Protein A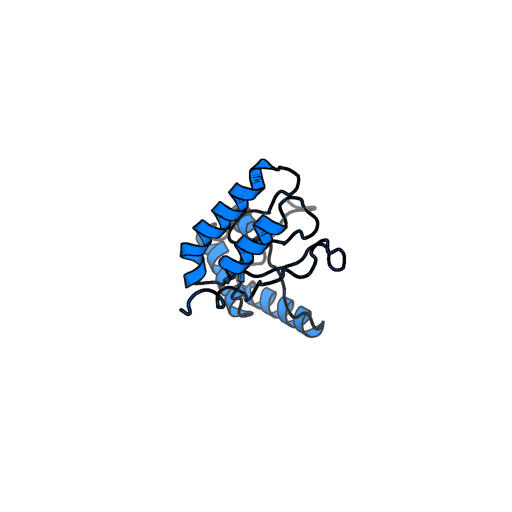F-A0A445GSN3-F1 (afdb_monomer)

Organism: Glycine soja (NCBI:txid3848)

Structure (mmCIF, N/CA/C/O backbone):
data_AF-A0A445GSN3-F1
#
_entry.id   AF-A0A445GSN3-F1
#
loop_
_atom_site.group_PDB
_atom_site.id
_atom_site.type_symbol
_atom_site.label_atom_id
_atom_site.label_alt_id
_atom_site.label_comp_id
_atom_site.label_asym_id
_atom_site.label_entity_id
_atom_site.label_seq_id
_atom_site.pdbx_PDB_ins_code
_atom_site.Cartn_x
_atom_site.Cartn_y
_atom_site.Cartn_z
_atom_site.occupancy
_atom_site.B_iso_or_equiv
_atom_site.auth_seq_id
_atom_site.auth_comp_id
_atom_site.auth_asym_id
_atom_site.auth_atom_id
_atom_site.pdbx_PDB_model_num
ATOM 1 N N . MET A 1 1 ? -11.487 26.572 13.830 1.00 48.81 1 MET A N 1
ATOM 2 C CA . MET A 1 1 ? -11.106 25.705 12.693 1.00 48.81 1 MET A CA 1
ATOM 3 C C . MET A 1 1 ? -12.315 25.414 11.793 1.00 48.81 1 MET A C 1
ATOM 5 O O . MET A 1 1 ? -12.410 24.350 11.204 1.00 48.81 1 MET A O 1
ATOM 9 N N . GLU A 1 2 ? -13.226 26.377 11.615 1.00 53.19 2 GLU A N 1
ATOM 10 C CA . GLU A 1 2 ? -14.507 26.150 10.936 1.00 53.19 2 GLU A CA 1
ATOM 11 C C . GLU A 1 2 ? -14.676 27.143 9.786 1.00 53.19 2 GLU A C 1
ATOM 13 O O . GLU A 1 2 ? -15.074 28.288 9.984 1.00 53.19 2 GLU A O 1
ATOM 18 N N . LYS A 1 3 ? -14.288 26.687 8.590 1.00 52.72 3 LYS A N 1
ATOM 19 C CA . LYS A 1 3 ? -14.899 27.049 7.296 1.00 52.72 3 LYS A CA 1
ATOM 20 C C . LYS A 1 3 ? -14.446 26.088 6.182 1.00 52.72 3 LYS A C 1
ATOM 22 O O . LYS A 1 3 ? -15.218 25.839 5.272 1.00 52.72 3 LYS A O 1
ATOM 27 N N . TYR A 1 4 ? -13.241 25.512 6.310 1.00 60.66 4 TYR A N 1
ATOM 28 C CA . TYR A 1 4 ? -12.662 24.463 5.443 1.00 60.66 4 TYR A CA 1
ATOM 29 C C . TYR A 1 4 ? -11.687 23.553 6.231 1.00 60.66 4 TYR A C 1
ATOM 31 O O . TYR A 1 4 ? -10.563 23.308 5.801 1.00 60.66 4 TYR A O 1
ATOM 39 N N . GLY A 1 5 ? -12.049 23.165 7.459 1.00 69.50 5 GLY A N 1
ATOM 40 C CA . GLY A 1 5 ? -11.166 22.396 8.346 1.00 69.50 5 GLY A CA 1
ATOM 41 C C . GLY A 1 5 ? -11.095 20.911 7.982 1.00 69.50 5 GLY A C 1
ATOM 42 O O . GLY A 1 5 ? -12.055 20.356 7.456 1.00 69.50 5 GLY A O 1
ATOM 43 N N . ILE A 1 6 ? -9.967 20.268 8.294 1.00 74.25 6 ILE A N 1
ATOM 44 C CA . ILE A 1 6 ? -9.856 18.804 8.315 1.00 74.25 6 ILE A CA 1
ATOM 45 C C . ILE A 1 6 ? -10.613 18.312 9.551 1.00 74.25 6 ILE A C 1
ATOM 47 O O . ILE A 1 6 ? -10.323 18.754 10.663 1.00 74.25 6 ILE A O 1
ATOM 51 N N . SER A 1 7 ? -11.576 17.415 9.353 1.00 77.88 7 SER A N 1
ATOM 52 C CA . SER A 1 7 ? -12.301 16.737 10.427 1.00 77.88 7 SER A CA 1
ATOM 53 C C . SER A 1 7 ? -12.044 15.238 10.376 1.00 77.88 7 SER A C 1
ATOM 55 O O . SER A 1 7 ? -11.705 14.682 9.333 1.00 77.88 7 SER A O 1
ATOM 57 N N . VAL A 1 8 ? -12.251 14.582 11.507 1.00 86.81 8 VAL A N 1
ATOM 58 C CA . VAL A 1 8 ? -12.154 13.131 11.651 1.00 86.81 8 VAL A CA 1
ATOM 59 C C . VAL A 1 8 ? -13.540 12.556 11.894 1.00 86.81 8 VAL A C 1
ATOM 61 O O . VAL A 1 8 ? -14.397 13.216 12.482 1.00 86.81 8 VAL A O 1
ATOM 64 N N . ILE A 1 9 ? -13.763 11.340 11.407 1.00 90.12 9 ILE A N 1
ATOM 65 C CA . ILE A 1 9 ? -14.966 10.570 11.720 1.00 90.12 9 ILE A CA 1
ATOM 66 C C . ILE A 1 9 ? -14.976 10.317 13.231 1.00 90.12 9 ILE A C 1
ATOM 68 O O . ILE A 1 9 ? -13.924 10.051 13.817 1.00 90.12 9 ILE A O 1
ATOM 72 N N . ASP A 1 10 ? -16.148 10.413 13.859 1.00 89.62 10 ASP A N 1
ATOM 73 C CA . ASP A 1 10 ? -16.312 10.003 15.255 1.00 89.62 10 ASP A CA 1
ATOM 74 C C . ASP A 1 10 ? -15.742 8.580 15.424 1.00 89.62 10 ASP A C 1
ATOM 76 O O . ASP A 1 10 ? -16.173 7.682 14.696 1.00 89.62 10 ASP A O 1
ATOM 80 N N . PRO A 1 11 ? -14.785 8.341 16.342 1.00 89.25 11 PRO A N 1
ATOM 81 C CA . PRO A 1 11 ? -14.188 7.024 16.529 1.00 89.25 11 PRO A CA 1
ATOM 82 C C . PRO A 1 11 ? -15.194 5.880 16.716 1.00 89.25 11 PRO A C 1
ATOM 84 O O . PRO A 1 11 ? -14.899 4.752 16.332 1.00 89.25 11 PRO A O 1
ATOM 87 N N . ALA A 1 12 ? -16.388 6.156 17.255 1.00 91.06 12 ALA A N 1
ATOM 88 C CA . ALA A 1 12 ? -17.454 5.164 17.410 1.00 91.06 12 ALA A CA 1
ATOM 89 C C . ALA A 1 12 ? -18.164 4.786 16.090 1.00 91.06 12 ALA A C 1
ATOM 91 O O . ALA A 1 12 ? -18.954 3.847 16.068 1.00 91.06 12 ALA A O 1
ATOM 92 N N . LYS A 1 13 ? -17.911 5.525 15.004 1.00 94.56 13 LYS A N 1
ATOM 93 C CA . LYS A 1 13 ? -18.561 5.404 13.690 1.00 94.56 13 LYS A CA 1
ATOM 94 C C . LYS A 1 13 ? -17.626 4.975 12.561 1.00 94.56 13 LYS A C 1
ATOM 96 O O . LYS A 1 13 ? -18.056 4.901 11.416 1.00 94.56 13 LYS A O 1
ATOM 101 N N . ILE A 1 14 ? -16.361 4.684 12.863 1.00 93.00 14 ILE A N 1
ATOM 102 C CA . ILE A 1 14 ? -15.368 4.285 11.853 1.00 93.00 14 ILE A CA 1
ATOM 103 C C . ILE A 1 14 ? -15.786 2.984 11.147 1.00 93.00 14 ILE A C 1
ATOM 105 O O . ILE A 1 14 ? -15.637 2.887 9.932 1.00 93.00 14 ILE A O 1
ATOM 109 N N . SER A 1 15 ? -16.334 2.022 11.895 1.00 93.88 15 SER A N 1
ATOM 110 C CA . SER A 1 15 ? -16.808 0.741 11.353 1.00 93.88 15 SER A CA 1
ATOM 111 C C . SER A 1 15 ? -17.932 0.951 10.330 1.00 93.88 15 SER A C 1
ATOM 113 O O . SER A 1 15 ? -17.762 0.621 9.158 1.00 93.88 15 SER A O 1
ATOM 115 N N . ASP A 1 16 ? -19.009 1.640 10.745 1.00 95.44 16 ASP A N 1
ATOM 116 C CA . ASP A 1 16 ? -20.138 2.019 9.879 1.00 95.44 16 ASP A CA 1
ATOM 117 C C . ASP A 1 16 ? -19.642 2.724 8.602 1.00 95.44 16 ASP A C 1
ATOM 119 O O . ASP A 1 16 ? -20.065 2.407 7.493 1.00 95.44 16 ASP A O 1
ATOM 123 N N . PHE A 1 17 ? -18.691 3.656 8.748 1.00 94.88 17 PHE A N 1
ATOM 124 C CA . PHE A 1 17 ? -18.125 4.393 7.621 1.00 94.88 17 PHE A CA 1
ATOM 125 C C . PHE A 1 17 ? -17.411 3.490 6.607 1.00 94.88 17 PHE A C 1
ATOM 127 O O . PHE A 1 17 ? -17.642 3.634 5.404 1.00 94.88 17 PHE A O 1
ATOM 134 N N . TYR A 1 18 ? -16.525 2.593 7.056 1.00 94.56 18 TYR A N 1
ATOM 135 C CA . TYR A 1 18 ? -15.796 1.717 6.136 1.00 94.56 18 TYR A CA 1
ATOM 136 C C . TYR A 1 18 ? -16.715 0.702 5.465 1.00 94.56 18 TYR A C 1
ATOM 138 O O . TYR A 1 18 ? -16.552 0.439 4.271 1.00 94.56 18 TYR A O 1
ATOM 146 N N . ASP A 1 19 ? -17.700 0.178 6.190 1.00 94.25 19 ASP A N 1
ATOM 147 C CA . ASP A 1 19 ? -18.664 -0.766 5.637 1.00 94.25 19 ASP A CA 1
ATOM 148 C C . ASP A 1 19 ? -19.562 -0.117 4.586 1.00 94.25 19 ASP A C 1
ATOM 150 O O . ASP A 1 19 ? -19.728 -0.686 3.502 1.00 94.25 19 ASP A O 1
ATOM 154 N N . ASP A 1 20 ? -20.059 1.095 4.838 1.00 95.62 20 ASP A N 1
ATOM 155 C CA . ASP A 1 20 ? -20.826 1.863 3.855 1.00 95.62 20 ASP A CA 1
ATOM 156 C C . ASP A 1 20 ? -19.970 2.198 2.624 1.00 95.62 20 ASP A C 1
ATOM 158 O O . ASP A 1 20 ? -20.394 1.979 1.482 1.00 95.62 20 ASP A O 1
ATOM 162 N N . LEU A 1 21 ? -18.737 2.676 2.837 1.00 95.12 21 LEU A N 1
ATOM 163 C CA . LEU A 1 21 ? -17.811 3.031 1.762 1.00 95.12 21 LEU A CA 1
ATOM 164 C C . LEU A 1 21 ? -17.485 1.820 0.882 1.00 95.12 21 LEU A C 1
ATOM 166 O O . LEU A 1 21 ? -17.642 1.881 -0.338 1.00 95.12 21 LEU A O 1
ATOM 170 N N . HIS A 1 22 ? -17.043 0.709 1.471 1.00 94.56 22 HIS A N 1
ATOM 171 C CA . HIS A 1 22 ? -16.683 -0.479 0.704 1.00 94.56 22 HIS A CA 1
ATOM 172 C C . HIS A 1 22 ? -17.902 -1.139 0.057 1.00 94.56 22 HIS A C 1
ATOM 174 O O . HIS A 1 22 ? -17.791 -1.602 -1.077 1.00 94.56 22 HIS A O 1
ATOM 180 N N . SER A 1 23 ? -19.069 -1.146 0.710 1.00 94.31 23 SER A N 1
ATOM 181 C CA . SER A 1 23 ? -20.308 -1.661 0.106 1.00 94.31 23 SER A CA 1
ATOM 182 C C . SER A 1 23 ? -20.709 -0.852 -1.125 1.00 94.31 23 SER A C 1
ATOM 184 O O . SER A 1 23 ? -21.060 -1.426 -2.159 1.00 94.31 23 SER A O 1
ATOM 186 N N . TYR A 1 24 ? -20.585 0.475 -1.058 1.00 96.38 24 TYR A N 1
ATOM 187 C CA . TYR A 1 24 ? -20.795 1.335 -2.214 1.00 96.38 24 TYR A CA 1
ATOM 188 C C . TYR A 1 24 ? -19.803 1.025 -3.341 1.00 96.38 24 TYR A C 1
ATOM 190 O O . TYR A 1 24 ? -20.231 0.812 -4.474 1.00 96.38 24 TYR A O 1
ATOM 198 N N . LEU A 1 25 ? -18.501 0.938 -3.059 1.00 95.69 25 LEU A N 1
ATOM 199 C CA . LEU A 1 25 ? -17.488 0.664 -4.088 1.00 95.69 25 LEU A CA 1
ATOM 200 C C . LEU A 1 25 ? -17.711 -0.705 -4.754 1.00 95.69 25 LEU A C 1
ATOM 202 O O . LEU A 1 25 ? -17.663 -0.807 -5.980 1.00 95.69 25 LEU A O 1
ATOM 206 N N . VAL A 1 26 ? -18.072 -1.726 -3.972 1.00 93.81 26 VAL A N 1
ATOM 207 C CA . VAL A 1 26 ? -18.470 -3.043 -4.495 1.00 93.81 26 VAL A CA 1
ATOM 208 C C . VAL A 1 26 ? -19.700 -2.929 -5.399 1.00 93.81 26 VAL A C 1
ATOM 210 O O . VAL A 1 26 ? -19.709 -3.512 -6.481 1.00 93.81 26 VAL A O 1
ATOM 213 N N . SER A 1 27 ? -20.712 -2.135 -5.026 1.00 96.81 27 SER A N 1
ATOM 214 C CA . SER A 1 27 ? -21.899 -1.905 -5.872 1.00 96.81 27 SER A CA 1
ATOM 215 C C . SER A 1 27 ? -21.571 -1.262 -7.227 1.00 96.81 27 SER A C 1
ATOM 217 O O . SER A 1 27 ? -22.327 -1.416 -8.184 1.00 96.81 27 SER A O 1
ATOM 219 N N . GLN A 1 28 ? -20.438 -0.559 -7.314 1.00 97.94 28 GLN A N 1
ATOM 220 C CA . GLN A 1 28 ? -19.924 0.045 -8.543 1.00 97.94 28 GLN A CA 1
ATOM 221 C C . GLN A 1 28 ? -18.964 -0.883 -9.312 1.00 97.94 28 GLN A C 1
ATOM 223 O O . GLN A 1 28 ? -18.358 -0.448 -10.289 1.00 97.94 28 GLN A O 1
ATOM 228 N N . ASN A 1 29 ? -18.839 -2.155 -8.912 1.00 96.31 29 ASN A N 1
ATOM 229 C CA . ASN A 1 29 ? -17.902 -3.140 -9.468 1.00 96.31 29 ASN A CA 1
ATOM 230 C C . ASN A 1 29 ? -16.426 -2.720 -9.341 1.00 96.31 29 ASN A C 1
ATOM 232 O O . ASN A 1 29 ? -15.632 -2.927 -10.258 1.00 96.31 29 ASN A O 1
ATOM 236 N N . ILE A 1 30 ? -16.052 -2.096 -8.220 1.00 94.44 30 ILE A N 1
ATOM 237 C CA . ILE A 1 30 ? -14.654 -1.766 -7.919 1.00 94.44 30 ILE A CA 1
ATOM 238 C C . ILE A 1 30 ? -14.016 -2.931 -7.160 1.00 94.44 30 ILE A C 1
ATOM 240 O O . ILE A 1 30 ? -14.425 -3.252 -6.046 1.00 94.44 30 ILE A O 1
ATOM 244 N N . ASP A 1 31 ? -12.976 -3.525 -7.747 1.00 89.75 31 ASP A N 1
ATOM 245 C CA . ASP A 1 31 ? -12.296 -4.697 -7.179 1.00 89.75 31 ASP A CA 1
ATOM 246 C C . ASP A 1 31 ? -11.216 -4.350 -6.146 1.00 89.75 31 ASP A C 1
ATOM 248 O O . ASP A 1 31 ? -10.886 -5.165 -5.283 1.00 89.75 31 ASP A O 1
ATOM 252 N N . ARG A 1 32 ? -10.587 -3.173 -6.269 1.00 88.31 32 ARG A N 1
ATOM 253 C CA . ARG A 1 32 ? -9.444 -2.767 -5.436 1.00 88.31 32 ARG A CA 1
ATOM 254 C C . ARG A 1 32 ? -9.462 -1.277 -5.144 1.00 88.31 32 ARG A C 1
ATOM 256 O O . ARG A 1 32 ? -9.771 -0.464 -6.011 1.00 88.31 32 ARG A O 1
ATOM 263 N N . VAL A 1 33 ? -9.050 -0.934 -3.928 1.00 91.25 33 VAL A N 1
ATOM 264 C CA . VAL A 1 33 ? -8.964 0.439 -3.427 1.00 91.25 33 VAL A CA 1
ATOM 265 C C . VAL A 1 33 ? -7.586 0.637 -2.812 1.00 91.25 33 VAL A C 1
ATOM 267 O O . VAL A 1 33 ? -7.071 -0.250 -2.134 1.00 91.25 33 VAL A O 1
ATOM 270 N N . LYS A 1 34 ? -6.985 1.804 -3.047 1.00 91.31 34 LYS A N 1
ATOM 271 C CA . LYS A 1 34 ? -5.769 2.242 -2.361 1.00 91.31 34 LYS A CA 1
ATOM 272 C C . LYS A 1 34 ? -6.158 3.265 -1.296 1.00 91.31 34 LYS A C 1
ATOM 274 O O . LYS A 1 34 ? -6.820 4.249 -1.616 1.00 91.31 34 LYS A O 1
ATOM 279 N N . VAL A 1 35 ? -5.749 3.029 -0.050 1.00 90.75 35 VAL A N 1
ATOM 280 C CA . VAL A 1 35 ? -5.989 3.946 1.075 1.00 90.75 35 VAL A CA 1
ATOM 281 C C . VAL A 1 35 ? -4.715 4.742 1.345 1.00 90.75 35 VAL A C 1
ATOM 283 O O . VAL A 1 35 ? -3.759 4.228 1.928 1.00 90.75 35 VAL A O 1
ATOM 286 N N . ASP A 1 36 ? -4.695 5.991 0.887 1.00 90.31 36 ASP A N 1
ATOM 287 C CA . ASP A 1 36 ? -3.561 6.906 1.029 1.00 90.31 36 ASP A CA 1
ATOM 288 C C . ASP A 1 36 ? -3.682 7.812 2.270 1.00 90.31 36 ASP A C 1
ATOM 290 O O . ASP A 1 36 ? -4.750 7.971 2.856 1.00 90.31 36 ASP A O 1
ATOM 294 N N . VAL A 1 37 ? -2.562 8.438 2.651 1.00 87.00 37 VAL A N 1
ATOM 295 C CA . VAL A 1 37 ? -2.489 9.512 3.666 1.00 87.00 37 VAL A CA 1
ATOM 296 C C . VAL A 1 37 ? -2.954 9.093 5.075 1.00 87.00 37 VAL A C 1
ATOM 298 O O . VAL A 1 37 ? -3.418 9.906 5.869 1.00 87.00 37 VAL A O 1
ATOM 301 N N . GLN A 1 38 ? -2.777 7.823 5.443 1.00 88.00 38 GLN A N 1
ATOM 302 C CA . GLN A 1 38 ? -3.141 7.327 6.782 1.00 88.00 38 GLN A CA 1
ATOM 303 C C . GLN A 1 38 ? -2.331 7.992 7.915 1.00 88.00 38 GLN A C 1
ATOM 305 O O . GLN A 1 38 ? -2.788 8.070 9.055 1.00 88.00 38 GLN A O 1
ATOM 310 N N . ASN A 1 39 ? -1.157 8.551 7.602 1.00 86.75 39 ASN A N 1
ATOM 311 C CA . ASN A 1 39 ? -0.317 9.290 8.549 1.00 86.75 39 ASN A CA 1
ATOM 312 C C . ASN A 1 39 ? -0.966 10.584 9.080 1.00 86.75 39 ASN A C 1
ATOM 314 O O . ASN A 1 39 ? -0.563 11.078 10.134 1.00 86.75 39 ASN A O 1
ATOM 318 N N . ILE A 1 40 ? -1.992 11.126 8.409 1.00 88.38 40 ILE A N 1
ATOM 319 C CA . ILE A 1 40 ? -2.695 12.333 8.872 1.00 88.38 40 ILE A CA 1
ATOM 320 C C . ILE A 1 40 ? -3.364 12.143 10.234 1.00 88.38 40 ILE A C 1
ATOM 322 O O . ILE A 1 40 ? -3.516 13.116 10.974 1.00 88.38 40 ILE A O 1
ATOM 326 N N . LEU A 1 41 ? -3.703 10.902 10.601 1.00 88.75 41 LEU A N 1
ATOM 327 C CA . LEU A 1 41 ? -4.303 10.572 11.893 1.00 88.75 41 LEU A CA 1
ATOM 328 C C . LEU A 1 41 ? -3.440 11.052 13.063 1.00 88.75 41 LEU A C 1
ATOM 330 O O . LEU A 1 41 ? -3.977 11.522 14.065 1.00 88.75 41 LEU A O 1
ATOM 334 N N . GLU A 1 42 ? -2.112 11.039 12.917 1.00 84.81 42 GLU A N 1
ATOM 335 C CA . GLU A 1 42 ? -1.208 11.552 13.947 1.00 84.81 42 GLU A CA 1
ATOM 336 C C . GLU A 1 42 ? -1.469 13.032 14.249 1.00 84.81 42 GLU A C 1
ATOM 338 O O . GLU A 1 42 ? -1.499 13.433 15.414 1.00 84.81 42 GLU A O 1
ATOM 343 N N . THR A 1 43 ? -1.734 13.824 13.207 1.00 85.94 43 THR A N 1
ATOM 344 C CA . THR A 1 43 ? -1.912 15.281 13.294 1.00 85.94 43 THR A CA 1
ATOM 345 C C . THR A 1 43 ? -3.254 15.707 13.884 1.00 85.94 43 THR A C 1
ATOM 347 O O . THR A 1 43 ? -3.343 16.785 14.470 1.00 85.94 43 THR A O 1
ATOM 350 N N . ILE A 1 44 ? -4.283 14.862 13.777 1.00 87.81 44 ILE A N 1
ATOM 351 C CA . ILE A 1 44 ? -5.662 15.184 14.186 1.00 87.81 44 ILE A CA 1
ATOM 352 C C . ILE A 1 44 ? -6.117 14.418 15.435 1.00 87.81 44 ILE A C 1
ATOM 354 O O . ILE A 1 44 ? -7.262 14.534 15.856 1.00 87.81 44 ILE A O 1
ATOM 358 N N . SER A 1 45 ? -5.219 13.651 16.055 1.00 88.94 45 SER A N 1
ATOM 359 C CA . SER A 1 45 ? -5.536 12.768 17.187 1.00 88.94 45 SER A CA 1
ATOM 360 C C . SER A 1 45 ? -5.715 13.460 18.545 1.00 88.94 45 SER A C 1
ATOM 362 O O . SER A 1 45 ? -6.092 12.814 19.531 1.00 88.94 45 SER A O 1
ATOM 364 N N . SER A 1 46 ? -5.435 14.764 18.629 1.00 86.19 46 SER A N 1
ATOM 365 C CA . SER A 1 46 ? -5.574 15.524 19.874 1.00 86.19 46 SER A CA 1
ATOM 366 C C . SER A 1 46 ? -7.03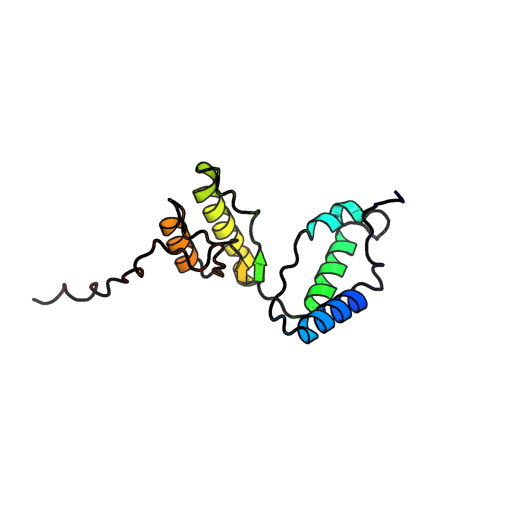7 15.556 20.327 1.00 86.19 46 SER A C 1
ATOM 368 O O . SER A 1 46 ? -7.919 15.933 19.564 1.00 86.19 46 SER A O 1
ATOM 370 N N . GLY A 1 47 ? -7.298 15.146 21.572 1.00 85.19 47 GLY A N 1
ATOM 371 C CA . GLY A 1 47 ? -8.656 15.043 22.123 1.00 85.19 47 GLY A CA 1
ATOM 372 C C . GLY A 1 47 ? -9.395 13.735 21.804 1.00 85.19 47 GLY A C 1
ATOM 373 O O . GLY A 1 47 ? -10.506 13.552 22.286 1.00 85.19 47 GLY A O 1
ATOM 374 N N . LEU A 1 48 ? -8.775 12.805 21.065 1.00 86.56 48 LEU A N 1
ATOM 375 C CA . LEU A 1 48 ? -9.378 11.530 20.632 1.00 86.56 48 LEU A CA 1
ATOM 376 C C . LEU A 1 48 ? -8.627 10.299 21.166 1.00 86.56 48 LEU A C 1
ATOM 378 O O . LEU A 1 48 ? -8.523 9.275 20.500 1.00 86.56 48 LEU A O 1
ATOM 382 N N . GLY A 1 49 ? -8.029 10.413 22.355 1.00 86.38 49 GLY A N 1
ATOM 383 C CA . GLY A 1 49 ? -7.180 9.359 22.930 1.00 86.38 49 GLY A CA 1
ATOM 384 C C . GLY A 1 49 ? -5.735 9.352 22.409 1.00 86.38 49 GLY A C 1
ATOM 385 O O . GLY A 1 49 ? -4.928 8.532 22.842 1.00 86.38 49 GLY A O 1
ATOM 386 N N . GLY A 1 50 ? -5.377 10.298 21.534 1.00 89.12 50 GLY A N 1
ATOM 387 C CA . GLY A 1 50 ? -4.028 10.449 20.993 1.00 89.12 50 GLY A CA 1
ATOM 388 C C . GLY A 1 50 ? -3.709 9.473 19.859 1.00 89.12 50 GLY A C 1
ATOM 389 O O . GLY A 1 50 ? -4.477 8.563 19.545 1.00 89.12 50 GLY A O 1
ATOM 390 N N . ARG A 1 51 ? -2.550 9.683 19.222 1.00 89.25 51 ARG A N 1
ATOM 391 C CA . ARG A 1 51 ? -2.187 9.027 17.952 1.00 89.25 51 ARG A CA 1
ATOM 392 C C . ARG A 1 51 ? -2.268 7.503 17.987 1.00 89.25 51 ARG A C 1
ATOM 394 O O . ARG A 1 51 ? -2.721 6.896 17.032 1.00 89.25 51 ARG A O 1
ATOM 401 N N . VAL A 1 52 ? -1.860 6.882 19.094 1.00 90.19 52 VAL A N 1
ATOM 402 C CA . VAL A 1 52 ? -1.774 5.417 19.184 1.00 90.19 52 VAL A CA 1
ATOM 403 C C . VAL A 1 52 ? -3.164 4.789 19.157 1.00 90.19 52 VAL A C 1
ATOM 405 O O . VAL A 1 52 ? -3.390 3.842 18.410 1.00 90.19 52 VAL A O 1
ATOM 408 N N . ILE A 1 53 ? -4.094 5.322 19.952 1.00 90.25 53 ILE A N 1
ATOM 409 C CA . ILE A 1 53 ? -5.452 4.779 20.058 1.00 90.25 53 ILE A CA 1
ATOM 410 C C . ILE A 1 53 ? -6.209 5.018 18.755 1.00 90.25 53 ILE A C 1
ATOM 412 O O . ILE A 1 53 ? -6.796 4.085 18.210 1.00 90.25 53 ILE A O 1
ATOM 416 N N . LEU A 1 54 ? -6.138 6.242 18.222 1.00 91.31 54 LEU A N 1
ATOM 417 C CA . LEU A 1 54 ? -6.865 6.600 17.011 1.00 91.31 54 LEU A CA 1
ATOM 418 C C . LEU A 1 54 ? -6.375 5.805 15.794 1.00 91.31 54 LEU A C 1
ATOM 420 O O . LEU A 1 54 ? -7.187 5.190 15.110 1.00 91.31 54 LEU A O 1
ATOM 424 N N . THR A 1 55 ? -5.060 5.750 15.557 1.00 91.62 55 THR A N 1
ATOM 425 C CA . THR A 1 55 ? -4.495 4.976 14.440 1.00 91.62 55 THR A CA 1
ATOM 426 C C . THR A 1 55 ? -4.819 3.493 14.572 1.00 91.62 55 THR A C 1
ATOM 428 O O . THR A 1 55 ? -5.190 2.866 13.585 1.00 91.62 55 THR A O 1
ATOM 431 N N . ARG A 1 56 ? -4.748 2.932 15.787 1.00 91.19 56 ARG A N 1
ATOM 432 C CA . ARG A 1 56 ? -5.125 1.535 16.019 1.00 91.19 56 ARG A CA 1
ATOM 433 C C . ARG A 1 56 ? -6.582 1.278 15.637 1.00 91.19 56 ARG A C 1
ATOM 435 O O . ARG A 1 56 ? -6.833 0.314 14.929 1.00 91.19 56 ARG A O 1
ATOM 442 N N . HIS A 1 57 ? -7.518 2.116 16.080 1.00 91.31 57 HIS A N 1
ATOM 443 C CA . HIS A 1 57 ? -8.935 1.941 15.751 1.00 91.31 57 HIS A CA 1
ATOM 444 C C . HIS A 1 57 ? -9.173 2.024 14.239 1.00 91.31 57 HIS A C 1
ATOM 446 O O . HIS A 1 57 ? -9.795 1.132 13.675 1.00 91.31 57 HIS A O 1
ATOM 452 N N . PHE A 1 58 ? -8.623 3.038 13.563 1.00 92.62 58 PHE A N 1
ATOM 453 C CA . PHE A 1 58 ? -8.756 3.159 12.108 1.00 92.62 58 PHE A CA 1
ATOM 454 C C . PHE A 1 58 ? -8.180 1.956 11.355 1.00 92.62 58 PHE A C 1
ATOM 456 O O . PHE A 1 58 ? -8.813 1.487 10.413 1.00 92.62 58 PHE A O 1
ATOM 463 N N . GLN A 1 59 ? -7.015 1.454 11.774 1.00 90.62 59 GLN A N 1
ATOM 464 C CA . GLN A 1 59 ? -6.387 0.292 11.150 1.00 90.62 59 GLN A CA 1
ATOM 465 C C . GLN A 1 59 ? -7.214 -0.981 11.367 1.00 90.62 59 GLN A C 1
ATOM 467 O O . GLN A 1 59 ? -7.460 -1.718 10.419 1.00 90.62 59 GLN A O 1
ATOM 472 N N . GLN A 1 60 ? -7.681 -1.215 12.598 1.00 90.81 60 GLN A N 1
ATOM 473 C CA . GLN A 1 60 ? -8.484 -2.392 12.935 1.00 90.81 60 GLN A CA 1
ATOM 474 C C . GLN A 1 60 ? -9.803 -2.421 12.161 1.00 90.81 60 GLN A C 1
ATOM 476 O O . GLN A 1 60 ? -10.147 -3.444 11.581 1.00 90.81 60 GLN A O 1
ATOM 481 N N . GLU A 1 61 ? -10.529 -1.303 12.112 1.00 92.25 61 GLU A N 1
ATOM 482 C CA . GLU A 1 61 ? -11.800 -1.248 11.384 1.00 92.25 61 GLU A CA 1
ATOM 483 C C . GLU A 1 61 ? -11.606 -1.358 9.865 1.00 92.25 61 GLU A C 1
ATOM 485 O O . GLU A 1 61 ? -12.407 -2.003 9.190 1.00 92.25 61 GLU A O 1
ATOM 490 N N . LEU A 1 62 ? -10.514 -0.805 9.321 1.00 90.31 62 LEU A N 1
ATOM 491 C CA . LEU A 1 62 ? -10.168 -0.979 7.909 1.00 90.31 62 LEU A CA 1
ATOM 492 C C . LEU A 1 62 ? -9.919 -2.459 7.569 1.00 90.31 62 LEU A C 1
ATOM 494 O O . LEU A 1 62 ? -10.468 -2.962 6.588 1.00 90.31 62 LEU A O 1
ATOM 498 N N . GLU A 1 63 ? -9.122 -3.150 8.389 1.00 87.06 63 GLU A N 1
ATOM 499 C CA . GLU A 1 63 ? -8.809 -4.579 8.234 1.00 87.06 63 GLU A CA 1
ATOM 500 C C . GLU A 1 63 ? -10.041 -5.476 8.426 1.00 87.06 63 GLU A C 1
ATOM 502 O O . GLU A 1 63 ? -10.184 -6.484 7.731 1.00 87.06 63 GLU A O 1
ATOM 507 N N . ASN A 1 64 ? -10.949 -5.102 9.333 1.00 88.06 64 ASN A N 1
ATOM 508 C CA . ASN A 1 64 ? -12.199 -5.824 9.573 1.00 88.06 64 ASN A CA 1
ATOM 509 C C . ASN A 1 64 ? -13.188 -5.674 8.411 1.00 88.06 64 ASN A C 1
ATOM 511 O O . ASN A 1 64 ? -13.889 -6.630 8.078 1.00 88.06 64 ASN A O 1
ATOM 515 N N . SER A 1 65 ? -13.246 -4.494 7.787 1.00 87.12 65 SER A N 1
ATOM 516 C CA . SER A 1 65 ? -14.213 -4.219 6.722 1.00 87.12 65 SER A CA 1
ATOM 517 C C . SER A 1 65 ? -13.932 -5.043 5.459 1.00 87.12 65 SER A C 1
ATOM 519 O O . SER A 1 65 ? -14.857 -5.609 4.857 1.00 87.12 65 SER A O 1
ATOM 521 N N . LYS A 1 66 ? -12.656 -5.148 5.048 1.00 83.81 66 LYS A N 1
ATOM 522 C CA . LYS A 1 66 ? -12.202 -5.985 3.922 1.00 83.81 66 LYS A CA 1
ATOM 523 C C . LYS A 1 66 ? -10.773 -6.483 4.136 1.00 83.81 66 LYS A C 1
ATOM 525 O O . LYS A 1 66 ? -9.900 -5.751 4.587 1.00 83.81 66 LYS A O 1
ATOM 530 N N . GLN A 1 67 ? -10.507 -7.712 3.695 1.00 77.75 67 GLN A N 1
ATOM 531 C CA . GLN A 1 67 ? -9.169 -8.292 3.749 1.00 77.75 67 GLN A CA 1
ATOM 532 C C . GLN A 1 67 ? -8.239 -7.610 2.733 1.00 77.75 67 GLN A C 1
ATOM 534 O O . GLN A 1 67 ? -8.447 -7.711 1.523 1.00 77.75 67 GLN A O 1
ATOM 539 N N . SER A 1 68 ? -7.186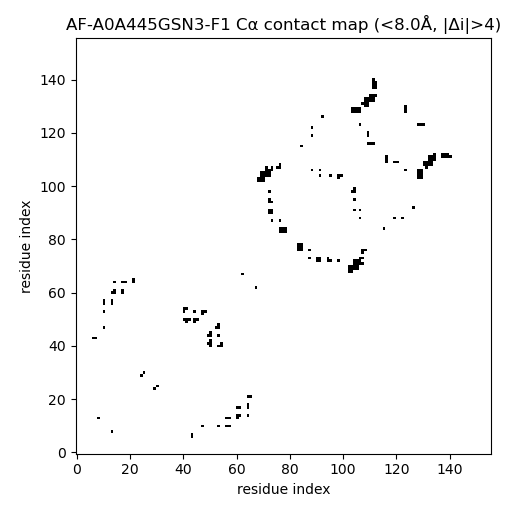 -6.955 3.225 1.00 78.88 68 SER A N 1
ATOM 540 C CA . SER A 1 68 ? -6.052 -6.507 2.414 1.00 78.88 68 SER A CA 1
ATOM 541 C C . SER A 1 68 ? -4.816 -7.311 2.784 1.00 78.88 68 SER A C 1
ATOM 543 O O . SER A 1 68 ? -4.537 -7.532 3.958 1.00 78.88 68 SER A O 1
ATOM 545 N N . ALA A 1 69 ? -4.063 -7.728 1.772 1.00 80.62 69 ALA A N 1
ATOM 546 C CA . ALA A 1 69 ? -2.750 -8.327 1.959 1.00 80.62 69 ALA A CA 1
ATOM 547 C C . ALA A 1 69 ? -1.628 -7.398 1.490 1.00 80.62 69 ALA A C 1
ATOM 549 O O . ALA A 1 69 ? -0.485 -7.812 1.537 1.00 80.62 69 ALA A O 1
ATOM 550 N N . ILE A 1 70 ? -1.916 -6.189 0.991 1.00 88.88 70 ILE A N 1
ATOM 551 C CA . ILE A 1 70 ? -0.930 -5.350 0.295 1.00 88.88 70 ILE A CA 1
ATOM 552 C C . ILE A 1 70 ? -0.734 -4.033 1.046 1.00 88.88 70 ILE A C 1
ATOM 554 O O . ILE A 1 70 ? -1.707 -3.320 1.293 1.00 88.88 70 ILE A O 1
ATOM 558 N N . THR A 1 71 ? 0.522 -3.685 1.335 1.00 89.75 71 THR A N 1
ATOM 559 C CA . THR A 1 71 ? 0.887 -2.448 2.046 1.00 89.75 71 THR A CA 1
ATOM 560 C C . THR A 1 71 ? 2.106 -1.787 1.409 1.00 89.75 71 THR A C 1
ATOM 562 O O . THR A 1 71 ? 3.090 -2.459 1.100 1.00 89.75 71 THR A O 1
ATOM 565 N N . ARG A 1 72 ? 2.062 -0.455 1.241 1.00 90.69 72 ARG A N 1
ATOM 566 C CA . ARG A 1 72 ? 3.197 0.346 0.746 1.00 90.69 72 ARG A CA 1
ATOM 567 C C . ARG A 1 72 ? 4.356 0.276 1.746 1.00 90.69 72 ARG A C 1
ATOM 569 O O . ARG A 1 72 ? 4.159 0.552 2.926 1.00 90.69 72 ARG A O 1
ATOM 576 N N . THR A 1 73 ? 5.559 -0.058 1.276 1.00 90.81 73 THR A N 1
ATOM 577 C CA . THR A 1 73 ? 6.738 -0.244 2.147 1.00 90.81 73 THR A CA 1
ATOM 578 C C . THR A 1 73 ? 7.752 0.894 2.115 1.00 90.81 73 THR A C 1
ATOM 580 O O . THR A 1 73 ? 8.800 0.790 2.743 1.00 90.81 73 THR A O 1
ATOM 583 N N . SER A 1 74 ? 7.498 1.969 1.379 1.00 90.88 74 SER A N 1
ATOM 584 C CA . SER A 1 74 ? 8.382 3.139 1.300 1.00 90.88 74 SER A CA 1
ATOM 585 C C . SER A 1 74 ? 7.571 4.410 1.086 1.00 90.88 74 SER A C 1
ATOM 587 O O . SER A 1 74 ? 6.357 4.341 0.937 1.00 90.88 74 SER A O 1
ATOM 589 N N . ASP A 1 75 ? 8.245 5.555 1.019 1.00 86.56 75 ASP A N 1
ATOM 590 C CA . ASP A 1 75 ? 7.682 6.754 0.398 1.00 86.56 75 ASP A CA 1
ATOM 591 C C . ASP A 1 75 ? 7.533 6.577 -1.123 1.00 86.56 75 ASP A C 1
ATOM 593 O O . ASP A 1 75 ? 8.005 5.591 -1.705 1.00 86.56 75 ASP A O 1
ATOM 597 N N . ASP A 1 76 ? 6.869 7.546 -1.755 1.00 86.62 76 ASP A N 1
ATOM 598 C CA . ASP A 1 76 ? 6.697 7.592 -3.205 1.00 86.62 76 ASP A CA 1
ATOM 599 C C . ASP A 1 76 ? 8.048 7.629 -3.942 1.00 86.62 76 ASP A C 1
ATOM 601 O O . ASP A 1 76 ? 9.031 8.244 -3.516 1.00 86.62 76 ASP A O 1
ATOM 605 N N . TYR A 1 77 ? 8.074 7.002 -5.111 1.00 83.88 77 TYR A N 1
ATOM 606 C CA . TYR A 1 77 ? 9.218 6.983 -6.002 1.00 83.88 77 TYR A CA 1
ATOM 607 C C . TYR A 1 77 ? 9.339 8.295 -6.804 1.00 83.88 77 TYR A C 1
ATOM 609 O O . TYR A 1 77 ? 8.493 8.658 -7.628 1.00 83.88 77 TYR A O 1
ATOM 617 N N . TYR A 1 78 ? 10.456 9.003 -6.610 1.00 85.44 78 TYR A N 1
ATOM 618 C CA . TYR A 1 78 ? 10.737 10.294 -7.249 1.00 85.44 78 TYR A CA 1
ATOM 619 C C . TYR A 1 78 ? 11.472 10.143 -8.592 1.00 85.44 78 TYR A C 1
ATOM 621 O O . TYR A 1 78 ? 12.698 10.234 -8.652 1.00 85.44 78 TYR A O 1
ATOM 629 N N . LEU A 1 79 ? 10.716 10.000 -9.686 1.00 81.94 79 LEU A N 1
ATOM 630 C CA . LEU A 1 79 ? 11.228 9.776 -11.052 1.00 81.94 79 LEU A CA 1
ATOM 631 C C . LEU A 1 79 ? 12.285 10.793 -11.525 1.00 81.94 79 LEU A C 1
ATOM 633 O O . LEU A 1 79 ? 13.251 10.433 -12.186 1.00 81.94 79 LEU A O 1
ATOM 637 N N . LYS A 1 80 ? 12.103 12.082 -11.213 1.00 83.69 80 LYS A N 1
ATOM 638 C CA . LYS A 1 80 ? 12.925 13.176 -11.771 1.00 83.69 80 LYS A CA 1
ATOM 639 C C . LYS A 1 80 ? 14.319 13.291 -11.153 1.00 83.69 80 LYS A C 1
ATOM 641 O O . LYS A 1 80 ? 15.095 14.144 -11.578 1.00 83.69 80 LYS A O 1
ATOM 646 N N . THR A 1 81 ? 14.625 12.469 -10.157 1.00 87.12 81 THR A N 1
ATOM 647 C CA . THR A 1 81 ? 15.863 12.558 -9.391 1.00 87.12 81 THR A CA 1
ATOM 648 C C . THR A 1 81 ? 16.661 11.269 -9.599 1.00 87.12 81 THR A C 1
ATOM 650 O O . THR A 1 81 ? 16.397 10.276 -8.931 1.00 87.12 81 THR A O 1
ATOM 653 N N . PRO A 1 82 ? 17.658 11.230 -10.500 1.00 81.56 82 PRO A N 1
ATOM 654 C CA . PRO A 1 82 ? 18.378 9.991 -10.821 1.00 81.56 82 PRO A CA 1
ATOM 655 C C . PRO A 1 82 ? 19.073 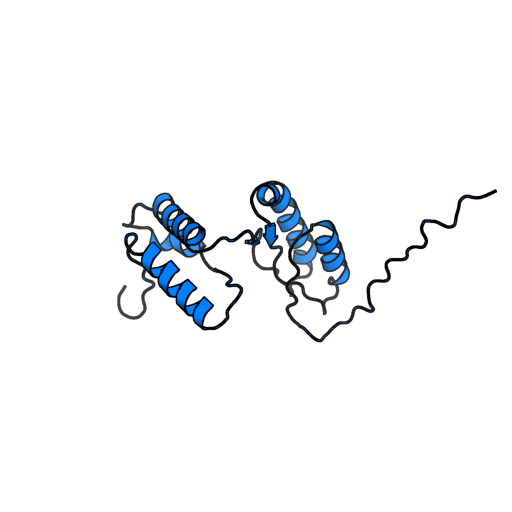9.324 -9.624 1.00 81.56 82 PRO A C 1
ATOM 657 O O . PRO A 1 82 ? 19.321 8.123 -9.634 1.00 81.56 82 PRO A O 1
ATOM 660 N N . THR A 1 83 ? 19.376 10.073 -8.564 1.00 84.81 83 THR A N 1
ATOM 661 C CA . THR A 1 83 ? 19.998 9.524 -7.352 1.00 84.81 83 THR A CA 1
ATOM 662 C C . THR A 1 83 ? 19.034 8.708 -6.485 1.00 84.81 83 THR A C 1
ATOM 664 O O . THR A 1 83 ? 19.490 7.943 -5.639 1.00 84.81 83 THR A O 1
ATOM 667 N N . THR A 1 84 ? 17.715 8.817 -6.685 1.00 88.62 84 THR A N 1
ATOM 668 C CA . THR A 1 84 ? 16.712 8.120 -5.859 1.00 88.62 84 THR A CA 1
ATOM 669 C C . THR A 1 84 ? 16.404 6.706 -6.345 1.00 88.62 84 THR A C 1
ATOM 671 O O . THR A 1 84 ? 15.799 5.949 -5.599 1.00 88.6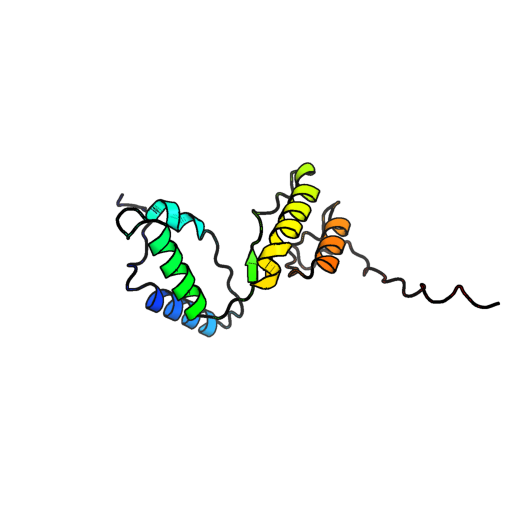2 84 THR A O 1
ATOM 674 N N . GLN A 1 85 ? 16.848 6.315 -7.546 1.00 87.56 85 GLN A N 1
ATOM 675 C CA . GLN A 1 85 ? 16.540 5.015 -8.167 1.00 87.56 85 GLN A CA 1
ATOM 676 C C . GLN A 1 85 ? 16.987 3.847 -7.280 1.00 87.56 85 GLN A C 1
ATOM 678 O O . GLN A 1 85 ? 16.185 3.037 -6.814 1.00 87.56 85 GLN A O 1
ATOM 683 N N . CYS A 1 86 ? 18.288 3.813 -6.977 1.00 90.38 86 CYS A N 1
ATOM 684 C CA . CYS A 1 86 ? 18.871 2.792 -6.116 1.00 90.38 86 CYS A CA 1
ATOM 685 C C . CYS A 1 86 ? 18.389 2.924 -4.671 1.00 90.38 86 CYS A C 1
ATOM 687 O O . CYS A 1 86 ? 18.168 1.909 -4.020 1.00 90.38 86 CYS A O 1
ATOM 689 N N . LEU A 1 87 ? 18.207 4.153 -4.171 1.00 92.31 87 LEU A N 1
ATOM 690 C CA . LEU A 1 87 ? 17.729 4.389 -2.806 1.00 92.31 87 LEU A CA 1
ATOM 691 C C . LEU A 1 87 ? 16.318 3.838 -2.602 1.00 92.31 87 LEU A C 1
ATOM 693 O O . LEU A 1 87 ? 16.069 3.191 -1.591 1.00 92.31 87 LEU A O 1
ATOM 697 N N . HIS A 1 88 ? 15.426 4.043 -3.573 1.00 94.38 88 HIS A N 1
ATOM 698 C CA . HIS A 1 88 ? 14.066 3.515 -3.544 1.00 94.38 88 HIS A CA 1
ATOM 699 C C . HIS A 1 88 ? 14.077 1.992 -3.505 1.00 94.38 88 HIS A C 1
ATOM 701 O O . HIS A 1 88 ? 13.530 1.416 -2.572 1.00 94.38 88 HIS A O 1
ATOM 707 N N . ILE A 1 89 ? 14.758 1.346 -4.463 1.00 93.62 89 ILE A N 1
ATOM 708 C CA . ILE A 1 89 ? 14.858 -0.121 -4.527 1.00 93.62 89 ILE A CA 1
ATOM 709 C C . ILE A 1 89 ? 15.498 -0.702 -3.261 1.00 93.62 89 ILE A C 1
ATOM 711 O O . ILE A 1 89 ? 15.007 -1.697 -2.733 1.00 93.62 89 ILE A O 1
ATOM 715 N N . ALA A 1 90 ? 16.551 -0.074 -2.734 1.00 93.69 90 ALA A N 1
ATOM 716 C CA . ALA A 1 90 ? 17.159 -0.503 -1.481 1.00 93.69 90 ALA A CA 1
ATOM 717 C C . ALA A 1 90 ? 16.169 -0.383 -0.313 1.00 93.69 90 ALA A C 1
ATOM 719 O O . ALA A 1 90 ? 15.991 -1.347 0.426 1.00 93.69 90 ALA A O 1
ATOM 720 N N . ALA A 1 91 ? 15.491 0.758 -0.166 1.00 94.19 91 ALA A N 1
ATOM 721 C CA . ALA A 1 91 ? 14.537 0.986 0.916 1.00 94.19 91 ALA A CA 1
ATOM 722 C C . ALA A 1 91 ? 13.383 -0.027 0.887 1.00 94.19 91 ALA A C 1
ATOM 724 O O . ALA A 1 91 ? 13.109 -0.664 1.903 1.00 94.19 91 ALA A O 1
ATOM 725 N N . VAL A 1 92 ? 12.748 -0.233 -0.273 1.00 94.69 92 VAL A N 1
ATOM 726 C CA . VAL A 1 92 ? 11.656 -1.212 -0.397 1.00 94.69 92 VAL A CA 1
ATOM 727 C C . VAL A 1 92 ? 12.144 -2.639 -0.156 1.00 94.69 92 VAL A C 1
ATOM 729 O O . VAL A 1 92 ? 11.456 -3.391 0.528 1.00 94.69 92 VAL A O 1
ATOM 732 N N . ALA A 1 93 ? 13.338 -3.011 -0.630 1.00 93.88 93 ALA A N 1
ATOM 733 C CA . ALA A 1 93 ? 13.897 -4.343 -0.409 1.00 93.88 93 ALA A CA 1
ATOM 734 C C . ALA A 1 93 ? 14.207 -4.597 1.074 1.00 93.88 93 ALA A C 1
ATOM 736 O O . ALA A 1 93 ? 13.797 -5.623 1.612 1.00 93.88 93 ALA A O 1
ATOM 737 N N . PHE A 1 94 ? 14.866 -3.655 1.757 1.00 93.81 94 PHE A N 1
ATOM 738 C CA . PHE A 1 94 ? 15.162 -3.777 3.188 1.00 93.81 94 PHE A CA 1
ATOM 739 C C . PHE A 1 94 ? 13.890 -3.832 4.032 1.00 93.81 94 PHE A C 1
ATOM 741 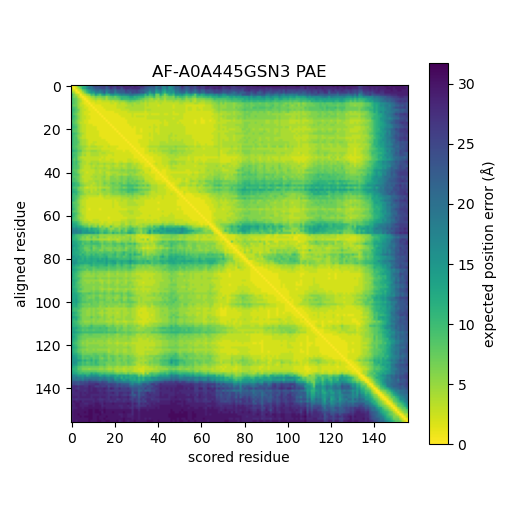O O . PHE A 1 94 ? 13.770 -4.695 4.899 1.00 93.81 94 PHE A O 1
ATOM 748 N N . ASN A 1 95 ? 12.915 -2.966 3.752 1.00 93.56 95 ASN A N 1
ATOM 749 C CA . ASN A 1 95 ? 11.650 -2.962 4.484 1.00 93.56 95 ASN A CA 1
ATOM 750 C C . ASN A 1 95 ? 10.859 -4.259 4.239 1.00 93.56 95 ASN A C 1
ATOM 752 O O . ASN A 1 95 ? 10.223 -4.777 5.158 1.00 93.56 95 ASN A O 1
ATOM 756 N N . SER A 1 96 ? 10.963 -4.840 3.040 1.00 94.00 96 SER A N 1
ATOM 757 C CA . SER A 1 96 ? 10.316 -6.112 2.698 1.00 94.00 96 SER A CA 1
ATOM 758 C C . SER A 1 96 ? 10.839 -7.305 3.501 1.00 94.00 96 SER A C 1
ATOM 760 O O . SER A 1 96 ? 10.101 -8.272 3.639 1.00 94.00 96 SER A O 1
ATOM 762 N N . ILE A 1 97 ? 12.045 -7.244 4.082 1.00 91.8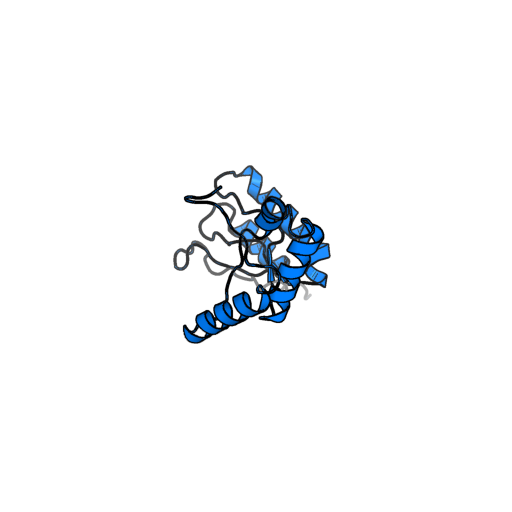8 97 ILE A N 1
ATOM 763 C CA . ILE A 1 97 ? 12.564 -8.319 4.952 1.00 91.88 97 ILE A CA 1
ATOM 764 C C . ILE A 1 97 ? 11.653 -8.525 6.167 1.00 91.88 97 ILE A C 1
ATOM 766 O O . ILE A 1 97 ? 11.445 -9.651 6.599 1.00 91.88 97 ILE A O 1
ATOM 770 N N . PHE A 1 98 ? 11.110 -7.439 6.722 1.00 89.56 98 PHE A N 1
ATOM 771 C CA . PHE A 1 98 ? 10.176 -7.517 7.842 1.00 89.56 98 PHE A CA 1
ATOM 772 C C . PHE A 1 98 ? 8.725 -7.592 7.363 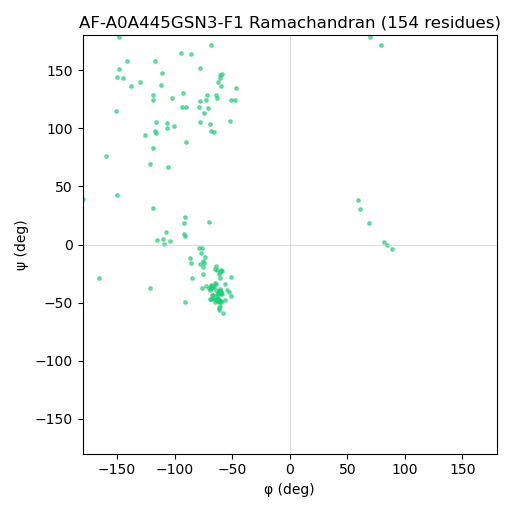1.00 89.56 98 PHE A C 1
ATOM 774 O O . PHE A 1 98 ? 7.972 -8.456 7.801 1.00 89.56 98 PHE A O 1
ATOM 781 N N . PHE A 1 99 ? 8.326 -6.698 6.451 1.00 89.31 99 PHE A N 1
ATOM 782 C CA . PHE A 1 99 ? 6.937 -6.633 5.997 1.00 89.31 99 PHE A CA 1
ATOM 783 C C . PHE A 1 99 ? 6.493 -7.901 5.265 1.00 89.31 99 PHE A C 1
ATOM 785 O O . PHE A 1 99 ? 5.346 -8.295 5.437 1.00 89.31 99 PHE A O 1
ATOM 792 N N . GLY A 1 100 ? 7.384 -8.558 4.515 1.00 88.31 100 GLY A N 1
ATOM 793 C CA . GLY A 1 100 ? 7.076 -9.751 3.719 1.00 88.31 100 GLY A CA 1
ATOM 794 C C . GLY A 1 100 ? 6.542 -10.942 4.520 1.00 88.31 100 GLY A C 1
ATOM 795 O O . GLY A 1 100 ? 5.847 -11.783 3.959 1.00 88.31 100 GLY A O 1
ATOM 796 N N . GLU A 1 101 ? 6.803 -10.991 5.829 1.00 89.62 101 GLU A N 1
ATOM 797 C CA . GLU A 1 101 ? 6.285 -12.034 6.727 1.00 89.62 101 GLU A CA 1
ATOM 798 C C . GLU A 1 101 ? 4.812 -11.815 7.117 1.00 89.62 101 GLU A C 1
ATOM 800 O O . GLU A 1 101 ? 4.155 -12.721 7.627 1.00 89.62 101 GLU A O 1
ATOM 805 N N . ILE A 1 102 ? 4.290 -10.601 6.915 1.00 87.75 102 ILE A N 1
ATOM 806 C CA . ILE A 1 102 ? 2.975 -10.166 7.414 1.00 87.75 102 ILE A CA 1
ATOM 807 C C . ILE A 1 102 ? 2.069 -9.724 6.258 1.00 87.75 102 ILE A C 1
ATOM 809 O O . ILE A 1 102 ? 0.866 -9.976 6.272 1.00 87.75 102 ILE A O 1
ATOM 813 N N . VAL A 1 103 ? 2.641 -9.062 5.253 1.00 89.62 103 VAL A N 1
ATOM 814 C CA . VAL A 1 103 ? 1.946 -8.457 4.115 1.00 89.62 103 VAL A CA 1
ATOM 815 C C . VAL A 1 103 ? 2.756 -8.644 2.832 1.00 89.62 103 VAL A C 1
ATOM 817 O O . VAL A 1 103 ? 3.970 -8.802 2.847 1.00 89.62 103 VAL A O 1
ATOM 820 N N . VAL A 1 104 ? 2.084 -8.558 1.693 1.00 90.81 104 VAL A N 1
ATOM 821 C CA . VAL A 1 104 ? 2.691 -8.401 0.374 1.00 90.81 104 VAL A CA 1
ATOM 822 C C . VAL A 1 104 ? 3.184 -6.954 0.237 1.00 90.81 104 VAL A C 1
ATOM 824 O O . VAL A 1 104 ? 2.368 -6.024 0.204 1.00 90.81 104 VAL A O 1
ATOM 827 N N . PRO A 1 105 ? 4.503 -6.726 0.152 1.00 93.06 105 PRO A N 1
ATOM 828 C CA . PRO A 1 105 ? 5.052 -5.383 0.075 1.00 93.06 105 PRO A CA 1
ATOM 829 C C . PRO A 1 105 ? 4.767 -4.747 -1.293 1.00 93.06 105 PRO A C 1
ATOM 831 O O . PRO A 1 105 ? 5.069 -5.317 -2.344 1.00 93.06 105 PRO A O 1
ATOM 834 N N . ASP A 1 106 ? 4.206 -3.540 -1.289 1.00 93.50 106 ASP A N 1
ATOM 835 C CA . ASP A 1 106 ? 4.043 -2.705 -2.479 1.00 93.50 106 ASP A CA 1
ATOM 836 C C . ASP A 1 106 ? 5.230 -1.743 -2.622 1.00 93.50 106 ASP A C 1
ATOM 838 O O . ASP A 1 106 ? 5.480 -0.893 -1.762 1.00 93.50 106 ASP A O 1
ATOM 842 N N . TRP A 1 107 ? 5.958 -1.892 -3.731 1.00 93.94 107 TRP A N 1
ATOM 843 C CA . TRP A 1 107 ? 7.169 -1.136 -4.064 1.00 93.94 107 TRP A CA 1
ATOM 844 C C . TRP A 1 107 ? 6.876 0.127 -4.889 1.00 93.94 107 TRP A C 1
ATOM 846 O O . TRP A 1 107 ? 7.770 0.651 -5.561 1.00 93.94 107 TRP A O 1
ATOM 856 N N . ASP A 1 108 ? 5.629 0.597 -4.874 1.00 92.94 108 ASP A N 1
ATOM 857 C CA . ASP A 1 108 ? 5.120 1.730 -5.650 1.00 92.94 108 ASP A CA 1
ATOM 858 C C . ASP A 1 108 ? 5.025 1.436 -7.161 1.00 92.94 108 ASP A C 1
ATOM 860 O O . ASP A 1 108 ? 5.351 0.343 -7.635 1.00 92.94 108 ASP A O 1
ATOM 864 N N . MET A 1 109 ? 4.549 2.404 -7.939 1.00 92.38 109 MET A N 1
ATOM 865 C CA . MET A 1 109 ? 4.301 2.278 -9.372 1.00 92.38 109 MET A CA 1
ATOM 866 C C . MET A 1 109 ? 5.570 1.952 -10.177 1.00 92.38 109 MET A C 1
ATOM 868 O O . MET A 1 109 ? 6.662 2.470 -9.933 1.00 92.38 109 MET A O 1
ATOM 872 N N . PHE A 1 110 ? 5.411 1.128 -11.212 1.00 91.12 110 PHE A N 1
ATOM 873 C CA . PHE A 1 110 ? 6.445 0.827 -12.193 1.00 91.12 110 PHE A CA 1
ATOM 874 C C . PHE A 1 110 ? 6.353 1.765 -13.406 1.00 91.12 110 PHE A C 1
ATOM 876 O O . PHE A 1 110 ? 5.294 1.927 -14.022 1.00 91.12 110 PHE A O 1
ATOM 883 N N . TYR A 1 111 ? 7.497 2.350 -13.764 1.00 87.50 111 TYR A N 1
ATOM 884 C CA . TYR A 1 111 ? 7.662 3.250 -14.901 1.00 87.50 111 TYR A CA 1
ATOM 885 C C . TYR A 1 111 ? 8.423 2.520 -16.010 1.00 87.50 111 TYR A C 1
ATOM 887 O O . TYR A 1 111 ? 9.643 2.391 -15.952 1.00 87.50 111 TYR A O 1
ATOM 895 N N . SER A 1 112 ? 7.695 2.034 -17.016 1.00 84.81 112 SER A N 1
ATOM 896 C CA . SER A 1 112 ? 8.255 1.266 -18.137 1.00 84.81 112 SER A CA 1
ATOM 897 C C . SER A 1 112 ? 9.004 2.116 -19.166 1.00 84.81 112 SER A C 1
ATOM 899 O O . SER A 1 112 ? 9.789 1.574 -19.940 1.00 84.81 112 SER A O 1
ATOM 901 N N . LEU A 1 113 ? 8.756 3.428 -19.196 1.00 85.19 113 LEU A N 1
ATOM 902 C CA . LEU A 1 113 ? 9.438 4.397 -20.054 1.00 85.19 113 LEU A CA 1
ATOM 903 C C . LEU A 1 113 ? 10.420 5.244 -19.237 1.00 85.19 113 LEU A C 1
ATOM 905 O O . LEU A 1 113 ? 10.211 6.437 -19.025 1.00 85.19 113 LEU A O 1
ATOM 909 N N . HIS A 1 114 ? 11.471 4.614 -18.726 1.00 84.56 114 HIS A N 1
ATOM 910 C CA . HIS A 1 114 ? 12.507 5.300 -17.962 1.00 84.56 114 HIS A CA 1
ATOM 911 C C . HIS A 1 114 ? 13.858 4.621 -18.168 1.00 84.56 114 HIS A C 1
ATOM 913 O O . HIS A 1 114 ? 13.908 3.404 -18.339 1.00 84.56 114 HIS A O 1
ATOM 919 N N . ASP A 1 115 ? 14.951 5.376 -18.078 1.00 85.56 115 ASP A N 1
ATOM 920 C CA . ASP A 1 115 ? 16.306 4.839 -18.265 1.00 85.56 115 ASP A CA 1
ATOM 921 C C . ASP A 1 115 ? 16.641 3.742 -17.239 1.00 85.56 115 ASP A C 1
ATOM 923 O O . ASP A 1 115 ? 17.375 2.804 -17.531 1.00 85.56 115 ASP A O 1
ATOM 927 N N . ALA A 1 116 ? 16.041 3.807 -16.047 1.00 88.44 116 ALA A N 1
ATOM 928 C CA . ALA A 1 116 ? 16.184 2.789 -15.004 1.00 88.44 116 ALA A CA 1
ATOM 929 C C . ALA A 1 116 ? 15.122 1.666 -15.066 1.00 88.44 116 ALA A C 1
ATOM 931 O O . ALA A 1 116 ? 15.042 0.853 -14.145 1.00 88.44 116 ALA A O 1
ATOM 932 N N . ALA A 1 117 ? 14.277 1.610 -16.103 1.00 88.56 117 ALA A N 1
ATOM 933 C CA . ALA A 1 117 ? 13.151 0.673 -16.158 1.00 88.56 117 ALA A CA 1
ATOM 934 C C . ALA A 1 117 ? 13.594 -0.795 -16.092 1.00 88.56 117 ALA A C 1
ATOM 936 O O . ALA A 1 117 ? 12.965 -1.580 -15.387 1.00 88.56 117 ALA A O 1
ATOM 937 N N . GLU A 1 118 ? 14.684 -1.165 -16.769 1.00 89.62 118 GLU A N 1
ATOM 938 C CA . GLU A 1 118 ? 15.229 -2.528 -16.722 1.00 89.62 118 GLU A CA 1
ATOM 939 C C . GLU A 1 118 ? 15.687 -2.903 -15.306 1.00 89.62 118 GLU A C 1
ATOM 941 O O . GLU A 1 118 ? 15.278 -3.935 -14.775 1.00 89.62 118 GLU A O 1
ATOM 946 N N . PHE A 1 119 ? 16.446 -2.019 -14.652 1.00 90.69 119 PHE A N 1
ATOM 947 C CA . PHE A 1 119 ? 16.884 -2.200 -13.267 1.00 90.69 119 PHE A CA 1
ATOM 948 C C . PHE A 1 119 ? 15.695 -2.406 -12.314 1.00 90.69 119 PHE A C 1
ATOM 950 O O . PHE A 1 119 ? 15.675 -3.365 -11.541 1.00 90.69 119 PHE A O 1
ATOM 957 N N . HIS A 1 120 ? 14.664 -1.559 -12.409 1.00 92.25 120 HIS A N 1
ATOM 958 C CA . HIS A 1 120 ? 13.456 -1.700 -11.593 1.00 92.25 120 HIS A CA 1
ATOM 959 C C . HIS A 1 120 ? 12.650 -2.960 -11.941 1.00 92.25 120 HIS A C 1
ATOM 961 O O . HIS A 1 120 ? 12.091 -3.581 -11.038 1.00 92.25 120 HIS A O 1
ATOM 967 N N . ALA A 1 121 ? 12.576 -3.356 -13.215 1.00 91.81 121 ALA A N 1
ATOM 968 C CA . ALA A 1 121 ? 11.870 -4.564 -13.638 1.00 91.81 121 ALA A CA 1
ATOM 969 C C . ALA A 1 121 ? 12.521 -5.823 -13.053 1.00 91.81 121 ALA A C 1
ATOM 971 O O . ALA A 1 121 ? 11.825 -6.648 -12.461 1.00 91.81 121 ALA A O 1
ATOM 972 N N . VAL A 1 122 ? 13.850 -5.937 -13.151 1.00 93.25 122 VAL A N 1
ATOM 973 C CA . VAL A 1 122 ? 14.606 -7.056 -12.569 1.00 93.25 122 VAL A CA 1
ATOM 974 C C . VAL A 1 122 ? 14.453 -7.077 -11.049 1.00 93.25 122 VAL A C 1
ATOM 976 O O . VAL A 1 122 ? 14.138 -8.122 -10.483 1.00 93.25 122 VAL A O 1
ATOM 979 N N . ALA A 1 123 ? 14.602 -5.928 -10.383 1.00 93.44 123 ALA A N 1
ATOM 980 C CA . ALA A 1 123 ? 14.473 -5.845 -8.931 1.00 93.44 123 ALA A CA 1
ATOM 981 C C . ALA A 1 123 ? 13.090 -6.308 -8.442 1.00 93.44 123 ALA A C 1
ATOM 983 O O . ALA A 1 123 ? 13.005 -7.065 -7.480 1.00 93.44 123 ALA A O 1
ATOM 984 N N . ARG A 1 124 ? 12.008 -5.910 -9.125 1.00 92.50 124 ARG A N 1
ATOM 985 C CA . ARG A 1 124 ? 10.637 -6.335 -8.791 1.00 92.50 124 ARG A CA 1
ATOM 986 C C . ARG A 1 124 ? 10.396 -7.815 -9.080 1.00 92.50 124 ARG A C 1
ATOM 988 O O . ARG A 1 124 ? 9.753 -8.484 -8.278 1.00 92.50 124 ARG A O 1
ATOM 995 N N . ALA A 1 125 ? 10.936 -8.331 -10.188 1.00 91.88 125 ALA A N 1
ATOM 996 C CA . ALA A 1 125 ? 10.834 -9.748 -10.533 1.00 91.88 125 ALA A CA 1
ATOM 997 C C . ALA A 1 125 ? 11.489 -10.644 -9.469 1.00 91.88 125 ALA A C 1
ATOM 999 O O . ALA A 1 125 ? 10.932 -11.678 -9.115 1.00 91.88 125 ALA A O 1
ATOM 1000 N N . VAL A 1 126 ? 12.638 -10.223 -8.928 1.00 91.44 126 VAL A N 1
ATOM 1001 C CA . VAL A 1 126 ? 13.323 -10.924 -7.829 1.00 91.44 126 VAL A CA 1
ATOM 1002 C C . VAL A 1 126 ? 12.638 -10.675 -6.481 1.00 91.44 126 VAL A C 1
ATOM 1004 O O . VAL A 1 126 ? 12.552 -11.583 -5.662 1.00 91.44 126 VAL A O 1
ATOM 1007 N N . GLY A 1 127 ? 12.141 -9.458 -6.246 1.00 88.31 127 GLY A N 1
ATOM 1008 C CA . GLY A 1 127 ? 11.528 -9.049 -4.980 1.00 88.31 127 GLY A CA 1
ATOM 1009 C C . GLY A 1 127 ? 10.119 -9.593 -4.729 1.00 88.31 127 GLY A C 1
ATOM 1010 O O . GLY A 1 127 ? 9.640 -9.503 -3.603 1.00 88.31 127 GLY A O 1
ATOM 1011 N N . GLY A 1 128 ? 9.443 -10.135 -5.748 1.00 85.62 128 GLY A N 1
ATOM 1012 C CA . GLY A 1 128 ? 8.116 -10.749 -5.605 1.00 85.62 128 GLY A CA 1
ATOM 1013 C C . GLY A 1 128 ? 6.982 -9.764 -5.290 1.00 85.62 128 GLY A C 1
ATOM 1014 O O . GLY A 1 128 ? 5.926 -10.174 -4.813 1.00 85.62 128 GLY A O 1
ATOM 1015 N N . CYS A 1 129 ? 7.186 -8.469 -5.534 1.00 88.25 129 CYS A N 1
ATOM 1016 C CA . CYS A 1 129 ? 6.200 -7.429 -5.255 1.00 88.25 129 CYS A CA 1
ATOM 1017 C C . CYS A 1 129 ? 5.202 -7.236 -6.409 1.00 88.25 129 CYS A C 1
ATOM 1019 O O . CYS A 1 129 ? 5.422 -7.654 -7.550 1.00 88.25 129 CYS A O 1
ATOM 1021 N N . GLY A 1 130 ? 4.090 -6.558 -6.118 1.00 88.19 130 GLY A N 1
ATOM 1022 C CA . GLY A 1 130 ? 3.126 -6.161 -7.142 1.00 88.19 130 GLY A CA 1
ATOM 1023 C C . GLY A 1 130 ? 3.738 -5.227 -8.197 1.00 88.19 130 GLY A C 1
ATOM 1024 O O . GLY A 1 130 ? 4.590 -4.385 -7.901 1.00 88.19 130 GLY A O 1
ATOM 1025 N N . VAL A 1 131 ? 3.274 -5.347 -9.446 1.00 90.94 131 VAL A N 1
ATOM 1026 C CA . VAL A 1 131 ? 3.686 -4.475 -10.556 1.00 90.94 131 VAL A CA 1
ATOM 1027 C C . VAL A 1 131 ? 2.486 -3.675 -11.051 1.00 90.94 131 VAL A C 1
ATOM 1029 O O . VAL A 1 131 ? 1.620 -4.194 -11.753 1.00 90.94 131 VAL A O 1
ATOM 1032 N N . TYR A 1 132 ? 2.458 -2.387 -10.709 1.00 89.81 132 TYR A N 1
ATOM 1033 C CA . TYR A 1 132 ? 1.432 -1.439 -11.148 1.00 89.81 132 TYR A CA 1
ATOM 1034 C C . TYR A 1 132 ? 2.017 -0.492 -12.193 1.00 89.81 132 TYR A C 1
ATOM 1036 O O . TYR A 1 132 ? 2.796 0.402 -11.865 1.00 89.81 132 TYR A O 1
ATOM 1044 N N . VAL A 1 133 ? 1.682 -0.698 -13.466 1.00 89.56 133 VAL A N 1
ATOM 1045 C CA . VAL A 1 133 ? 2.242 0.089 -14.575 1.00 89.56 133 VAL A CA 1
ATOM 1046 C C . VAL A 1 133 ? 1.550 1.448 -14.655 1.00 89.56 133 VAL A C 1
ATOM 1048 O O . VAL A 1 133 ? 0.334 1.513 -14.815 1.00 89.56 133 VAL A O 1
ATOM 1051 N N . ARG A 1 134 ? 2.319 2.541 -14.590 1.00 83.44 134 ARG A N 1
ATOM 1052 C CA . ARG A 1 134 ? 1.758 3.902 -14.685 1.00 83.44 134 ARG A CA 1
ATOM 1053 C C . ARG A 1 134 ? 1.291 4.279 -16.086 1.00 83.44 134 ARG A C 1
ATOM 1055 O O . ARG A 1 134 ? 0.325 5.021 -16.231 1.00 83.44 134 ARG A O 1
ATOM 1062 N N . GLU A 1 135 ? 2.000 3.810 -17.106 1.00 79.81 135 GLU A N 1
ATOM 1063 C CA . GLU A 1 135 ? 1.801 4.220 -18.499 1.00 79.81 135 GLU A CA 1
ATOM 1064 C C . GLU A 1 135 ? 1.453 3.010 -19.378 1.00 79.81 135 GLU A C 1
ATOM 1066 O O . GLU A 1 135 ? 2.268 2.568 -20.193 1.00 79.81 135 GLU A O 1
ATOM 1071 N N . PRO A 1 136 ? 0.252 2.429 -19.201 1.00 66.88 136 PRO A N 1
ATOM 1072 C CA . PRO A 1 136 ? -0.174 1.283 -19.993 1.00 66.88 136 PRO A CA 1
ATOM 1073 C C . PRO A 1 136 ? -0.208 1.637 -21.488 1.00 66.88 136 PRO A C 1
ATOM 1075 O O . PRO A 1 136 ? -0.672 2.709 -21.878 1.00 66.88 136 PRO A O 1
ATOM 1078 N N . GLY A 1 137 ? 0.300 0.736 -22.334 1.00 64.56 137 GLY A N 1
ATOM 1079 C CA . GLY A 1 137 ? 0.294 0.898 -23.793 1.00 64.56 137 GLY A CA 1
ATOM 1080 C C . GLY A 1 137 ? 1.506 1.630 -24.377 1.00 64.56 137 GLY A C 1
ATOM 1081 O O . GLY A 1 137 ? 1.638 1.697 -25.597 1.00 64.56 137 GLY A O 1
ATOM 1082 N N . LYS A 1 138 ? 2.427 2.128 -23.542 1.00 62.53 138 LYS A N 1
ATOM 1083 C CA . LYS A 1 138 ? 3.731 2.633 -23.984 1.00 62.53 138 LYS A CA 1
ATOM 1084 C C . LYS A 1 138 ? 4.838 1.756 -23.395 1.00 62.53 138 LYS A C 1
ATOM 1086 O O . LYS A 1 138 ? 5.256 1.926 -22.251 1.00 62.53 138 LYS A O 1
ATOM 1091 N N . HIS A 1 139 ? 5.301 0.787 -24.179 1.00 57.41 139 HIS A N 1
ATOM 1092 C CA . HIS A 1 139 ? 6.339 -0.156 -23.765 1.00 57.41 139 HIS A CA 1
ATOM 1093 C C . HIS A 1 139 ? 7.557 -0.025 -24.685 1.00 57.41 139 HIS A C 1
ATOM 1095 O O . HIS A 1 139 ? 7.427 -0.162 -25.897 1.00 57.41 139 HIS A O 1
ATOM 1101 N N . ILE A 1 140 ? 8.736 0.231 -24.107 1.00 50.78 140 ILE A N 1
ATOM 1102 C CA . ILE A 1 140 ? 10.036 0.132 -24.805 1.00 50.78 140 ILE A CA 1
ATOM 1103 C C . ILE A 1 140 ? 10.575 -1.307 -24.758 1.00 50.78 140 ILE A C 1
ATOM 1105 O O . ILE A 1 140 ? 11.454 -1.686 -25.528 1.00 50.78 140 ILE A O 1
ATOM 1109 N N . ILE A 1 141 ? 10.030 -2.143 -23.877 1.00 49.97 141 ILE A N 1
ATOM 1110 C CA . ILE A 1 141 ? 10.557 -3.482 -23.650 1.00 49.97 141 ILE A CA 1
ATOM 1111 C C . ILE A 1 141 ? 10.086 -4.389 -24.789 1.00 49.97 141 ILE A C 1
ATOM 1113 O O . ILE A 1 141 ? 8.933 -4.819 -24.833 1.00 49.97 141 ILE A O 1
ATOM 1117 N N . SER A 1 142 ? 11.008 -4.709 -25.701 1.00 43.59 142 SER A N 1
ATOM 1118 C CA . SER A 1 142 ? 10.971 -6.017 -26.363 1.00 43.59 142 SER A CA 1
ATOM 1119 C C . SER A 1 142 ? 10.764 -7.058 -25.257 1.00 43.59 142 SER A C 1
ATOM 1121 O O . SER A 1 142 ? 11.410 -6.907 -24.219 1.00 43.59 142 SER A O 1
ATOM 1123 N N . PRO A 1 143 ? 9.866 -8.053 -25.395 1.00 48.81 143 PRO A N 1
ATOM 1124 C CA . PRO A 1 143 ? 9.637 -9.030 -24.333 1.00 48.81 143 PRO A CA 1
ATOM 1125 C C . PRO A 1 143 ? 10.989 -9.533 -23.829 1.00 48.81 143 PRO A C 1
ATOM 1127 O O . PRO A 1 143 ? 11.816 -9.943 -24.646 1.00 48.81 143 PRO A O 1
ATOM 1130 N N . ILE A 1 144 ? 11.231 -9.407 -22.517 1.00 49.31 144 ILE A N 1
ATOM 1131 C CA . ILE A 1 144 ? 12.461 -9.874 -21.873 1.00 49.31 144 ILE A CA 1
ATOM 1132 C C . ILE A 1 144 ? 12.624 -11.330 -22.303 1.00 49.31 144 ILE A C 1
ATOM 1134 O O . ILE A 1 144 ? 11.842 -12.196 -21.907 1.00 49.31 144 ILE A O 1
ATOM 1138 N N . ARG A 1 145 ? 13.582 -11.587 -23.200 1.00 42.41 145 ARG A N 1
ATOM 1139 C CA . ARG A 1 145 ? 13.926 -12.939 -23.618 1.00 42.41 145 ARG A CA 1
ATOM 1140 C C . ARG A 1 145 ? 14.589 -13.571 -22.408 1.00 42.41 145 ARG A C 1
ATOM 1142 O O . ARG A 1 145 ? 15.725 -13.253 -22.078 1.00 42.41 145 ARG A O 1
ATOM 1149 N N . VAL A 1 146 ? 13.856 -14.435 -21.718 1.00 46.72 146 VAL A N 1
ATOM 1150 C CA . VAL A 1 146 ? 14.481 -15.402 -20.825 1.00 46.72 146 VAL A CA 1
ATOM 1151 C C . VAL A 1 146 ? 15.231 -16.358 -21.747 1.00 46.72 146 VAL A C 1
ATOM 115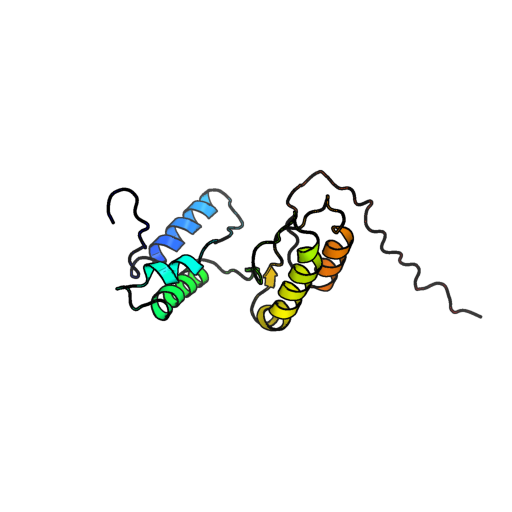3 O O . VAL A 1 146 ? 14.625 -17.219 -22.387 1.00 46.72 146 VAL A O 1
ATOM 1156 N N . ASP A 1 147 ? 16.534 -16.137 -21.914 1.00 44.00 147 ASP A N 1
ATOM 1157 C CA . ASP A 1 147 ? 17.383 -17.056 -22.661 1.00 44.00 147 ASP A CA 1
ATOM 1158 C C . ASP A 1 147 ? 17.447 -18.380 -21.891 1.00 44.00 147 ASP A C 1
ATOM 1160 O O . ASP A 1 147 ? 18.240 -18.566 -20.972 1.00 44.00 147 ASP A O 1
ATOM 1164 N N . ASN A 1 148 ? 16.610 -19.338 -22.289 1.00 43.47 148 ASN A N 1
ATOM 1165 C CA . ASN A 1 148 ? 16.575 -20.702 -21.750 1.00 43.47 148 ASN A CA 1
ATOM 1166 C C . ASN A 1 148 ? 17.807 -21.551 -22.156 1.00 43.47 148 ASN A C 1
ATOM 1168 O O . ASN A 1 148 ? 17.771 -22.778 -22.089 1.00 43.47 148 ASN A O 1
ATOM 1172 N N . ASN A 1 149 ? 18.913 -20.930 -22.577 1.00 41.84 149 ASN A N 1
ATOM 1173 C CA . ASN A 1 149 ? 20.088 -21.601 -23.144 1.00 41.84 149 ASN A CA 1
ATOM 1174 C C . ASN A 1 149 ? 21.160 -21.996 -22.110 1.00 41.84 149 ASN A C 1
ATOM 1176 O O . ASN A 1 149 ? 22.312 -22.214 -22.472 1.00 41.84 149 ASN A O 1
ATOM 1180 N N . ILE A 1 150 ? 20.807 -22.162 -20.833 1.00 50.12 150 ILE A N 1
ATOM 1181 C CA . ILE A 1 150 ? 21.764 -22.602 -19.795 1.00 50.12 150 ILE A CA 1
ATOM 1182 C C . ILE A 1 150 ? 22.007 -24.134 -19.837 1.00 50.12 150 ILE A C 1
ATOM 1184 O O . ILE A 1 150 ? 22.865 -24.654 -19.132 1.00 50.12 150 ILE A O 1
ATOM 1188 N N . HIS A 1 151 ? 21.323 -24.888 -20.710 1.00 46.19 151 HIS A N 1
ATOM 1189 C CA . HIS A 1 151 ? 21.431 -26.358 -20.760 1.00 46.19 151 HIS A CA 1
ATOM 1190 C C . HIS A 1 151 ? 22.194 -26.962 -21.953 1.00 46.19 151 HIS A C 1
ATOM 1192 O O . HIS A 1 151 ? 22.187 -28.182 -22.103 1.00 46.19 151 HIS A O 1
ATOM 1198 N N . GLN A 1 152 ? 22.902 -26.183 -22.777 1.00 44.81 152 GLN A N 1
ATOM 1199 C CA . GLN A 1 152 ? 23.763 -26.747 -23.831 1.00 44.81 152 GLN A CA 1
ATOM 1200 C C . GLN A 1 152 ? 25.226 -26.352 -23.626 1.00 44.81 152 GLN A C 1
ATOM 1202 O O . GLN A 1 152 ? 25.719 -25.395 -24.211 1.00 44.81 152 GLN A O 1
ATOM 1207 N N . GLY A 1 153 ? 25.923 -27.098 -22.769 1.00 48.56 153 GLY A N 1
ATOM 1208 C CA . GLY A 1 153 ? 27.347 -26.873 -22.526 1.00 48.56 153 GLY A CA 1
ATOM 1209 C C . GLY A 1 153 ? 27.992 -27.827 -21.525 1.00 48.56 153 GLY A C 1
ATOM 1210 O O . GLY A 1 153 ? 28.788 -27.379 -20.713 1.00 48.56 153 GLY A O 1
ATOM 1211 N N . ALA A 1 154 ? 27.635 -29.115 -21.540 1.00 47.94 154 ALA A N 1
ATOM 1212 C CA . ALA A 1 154 ? 28.398 -30.163 -20.854 1.00 47.94 154 ALA A CA 1
ATOM 1213 C C . ALA A 1 154 ? 28.061 -31.546 -21.436 1.00 47.94 154 ALA A C 1
ATOM 1215 O O . ALA A 1 154 ? 27.322 -32.325 -20.838 1.00 47.94 154 ALA A O 1
ATOM 1216 N N . SER A 1 155 ? 28.594 -31.865 -22.615 1.00 43.84 155 SER A N 1
ATOM 1217 C CA . SER A 1 155 ? 28.707 -33.258 -23.054 1.00 43.84 155 SER A CA 1
ATOM 1218 C C . SER A 1 155 ? 29.899 -33.434 -23.994 1.00 43.84 155 SER A C 1
ATOM 1220 O O . SER A 1 155 ? 29.855 -32.917 -25.109 1.00 43.84 155 SER A O 1
ATOM 1222 N N . ALA A 1 156 ? 30.864 -34.215 -23.492 1.00 42.12 156 ALA A N 1
ATOM 1223 C CA . ALA A 1 156 ? 32.008 -34.877 -24.135 1.00 42.12 156 ALA A CA 1
ATOM 1224 C C . ALA A 1 156 ? 33.090 -33.999 -24.785 1.00 42.12 156 ALA A C 1
ATOM 1226 O O . ALA A 1 156 ? 32.852 -33.430 -25.870 1.00 42.12 156 ALA A O 1
#

Foldseek 3Di:
DPDDDDDDDQLVCLLVVLLVVVVVCVVVVNPDDDDPDLVCLQVHCVPVVHSVVRSVSNVVSNCVNDPAQEDEQDDEQDQVDVVCLVVLLVSQQVSCVPSVVRGQYASHEQEQPHPCNVVVVVSCVVSVHDYHHPDPPDHPDPDPPPPPPPPPDDDD

Solvent-accessible surface area (backbone atoms only — not comparable to full-atom values): 9940 Å² total; per-residue (Å²): 121,86,88,85,55,92,81,77,76,58,82,94,44,48,51,61,49,45,46,52,51,51,52,51,39,46,75,71,72,50,91,78,84,85,89,76,74,71,72,54,46,60,79,66,13,77,94,55,78,30,42,70,52,42,48,48,52,56,52,50,36,52,52,69,62,46,90,71,58,70,43,75,46,60,80,86,81,61,83,93,41,82,80,44,57,65,53,48,56,48,46,28,52,61,42,31,71,63,42,53,81,79,32,48,37,30,72,56,73,39,57,59,82,46,96,59,22,65,62,53,49,53,51,38,67,74,65,72,39,65,85,45,67,74,57,81,96,54,73,74,69,67,78,83,74,78,77,83,69,87,79,78,85,88,79,135

Radius of gyration: 20.92 Å; Cα contacts (8 Å, |Δi|>4): 125; chains: 1; bounding box: 54×62×49 Å

pLDDT: mean 83.17, std 15.32, range [41.84, 97.94]

InterPro domains:
  IPR008811 Glycosyl hydrolases 36 [PF05691] (65-140)
  IPR008811 Glycosyl hydrolases 36 [PTHR31268] (65-141)
  IPR017853 Glycoside hydrolase superfamily [SSF51445] (5-133)

Secondary structure (DSSP, 8-state):
--SS------GGGHHHHHHHHHHHHHHTT--------TTHHHHH-TTTTHHHHHHHHHHHHHHHHS---EEE-SSPP-TT-TTHHHHHHHHHHHHHHHHTTTSEEE---B-SSSTTHHHHHHHHHHHT----BSSTT-----------GGGSS---

Nearest PDB structures (foldseek):
  7exf-assembly2_A  TM=8.846E-01  e=6.903E-11  Arabidopsis thaliana
  7exg-assembly1_B  TM=9.049E-01  e=1.276E-10  Arabidopsis thaliana
  7exf-assembly1_B  TM=9.055E-01  e=1.631E-10  Arabidopsis thaliana
  7exr-assembly1_B  TM=9.069E-01  e=3.014E-10  Arabidopsis thaliana
  7exh-assembly2_A  TM=9.069E-01  e=4.098E-10  Arabidopsis thaliana

Mean predicted aligned error: 9.17 Å

Sequence (156 aa):
MEKYGISVIDPAKISDFYDDLHSYLVSQNIDRVKVDVQNILETISSGLGGRVILTRHFQQELENSKQSAITRTSDDYYLKTPTTQCLHIAAVAFNSIFFGEIVVPDWDMFYSLHDAAEFHAVARAVGGCGVYVREPGKHIISPIRVDNNIHQGASA